Protein AF-A0A3M2SSS4-F1 (afdb_monomer)

Sequence (109 aa):
MQWMLDLRTYGLKVHYNSTTPGHVGWVRRDELLYQQMHFTMGDFRGFMHGLIGSAQRLLHEELLFGTQPHSPAIPTIPWASIYDDPTQGKNGWSFLQDSRTRWPVNGEQ

Secondary structure (DSSP, 8-state):
-HHHHHHHHHHHHHHHHS--TTSEEEETTTEEEETTEEEEHHHHHHHHHHHHHHHHHHIIIIIS-TTSTTPPPPPPP-GGG----TT---TT--GGG-TT---SS----

pLDDT: mean 72.89, std 9.5, range [41.5, 87.31]

Nearest PDB structures (foldseek):
  8c01-assembly1_r  TM=3.369E-01  e=6.969E+00  Saccharomyces cerevisiae

Mean predicted aligned error: 13.57 Å

Radius of gyration: 19.58 Å; Cα contacts (8 Å, |Δi|>4): 58; chains: 1; bounding box: 47×40×47 Å

Structure (mmCIF, N/CA/C/O backbone):
data_AF-A0A3M2SSS4-F1
#
_entry.id   AF-A0A3M2SSS4-F1
#
loop_
_atom_site.group_PDB
_atom_site.id
_atom_site.type_symbol
_atom_site.label_atom_id
_atom_site.label_alt_id
_atom_site.label_comp_id
_atom_site.label_asym_id
_atom_site.label_entity_id
_atom_site.label_seq_id
_atom_site.pdbx_PDB_ins_code
_atom_site.Cartn_x
_atom_site.Cartn_y
_atom_site.Cartn_z
_atom_site.occupancy
_atom_site.B_iso_or_equiv
_atom_site.auth_seq_id
_atom_site.auth_comp_id
_atom_site.auth_asym_id
_atom_site.auth_atom_id
_atom_site.pdbx_PDB_model_num
ATOM 1 N N . MET A 1 1 ? 27.905 27.569 1.487 1.00 61.25 1 MET A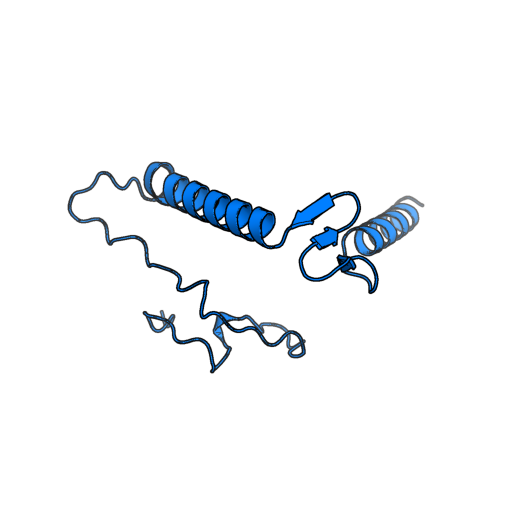 N 1
ATOM 2 C CA . MET A 1 1 ? 28.389 26.432 0.670 1.00 61.25 1 MET A CA 1
ATOM 3 C C . MET A 1 1 ? 27.663 25.126 0.999 1.00 61.25 1 MET A C 1
ATOM 5 O O . MET A 1 1 ? 27.207 24.486 0.065 1.00 61.25 1 MET A O 1
ATOM 9 N N . GLN A 1 2 ? 27.468 24.771 2.278 1.00 74.81 2 GLN A N 1
ATOM 10 C CA . GLN A 1 2 ? 26.773 23.538 2.705 1.00 74.81 2 GLN A CA 1
ATOM 11 C C . GLN A 1 2 ? 25.335 23.393 2.157 1.00 74.81 2 GLN A C 1
ATOM 13 O O . GLN A 1 2 ? 25.008 22.395 1.531 1.00 74.81 2 GLN A O 1
ATOM 18 N N . TRP A 1 3 ? 24.513 24.444 2.269 1.00 77.81 3 TRP A N 1
ATOM 19 C CA . TRP A 1 3 ? 23.093 24.418 1.880 1.00 77.81 3 TRP A CA 1
ATOM 20 C C . TRP A 1 3 ? 22.836 24.092 0.398 1.00 77.81 3 TRP A C 1
ATOM 22 O O . TRP A 1 3 ? 21.891 23.385 0.062 1.00 77.81 3 TRP A O 1
ATOM 32 N N . MET A 1 4 ? 23.707 24.563 -0.502 1.00 73.62 4 MET A N 1
ATOM 33 C CA . MET A 1 4 ? 23.609 24.251 -1.934 1.00 73.62 4 MET A CA 1
ATOM 34 C C . MET A 1 4 ? 23.918 22.776 -2.229 1.00 73.62 4 MET A C 1
ATOM 36 O O . MET A 1 4 ? 23.299 22.184 -3.113 1.00 73.62 4 MET A O 1
ATOM 40 N N . LEU A 1 5 ? 24.857 22.174 -1.492 1.00 79.12 5 LEU A N 1
ATOM 41 C CA . LEU A 1 5 ? 25.174 20.749 -1.613 1.00 79.12 5 LEU A CA 1
ATOM 42 C C . LEU A 1 5 ? 24.054 19.887 -1.019 1.00 79.12 5 LEU A C 1
ATOM 44 O O . LEU A 1 5 ? 23.677 18.883 -1.625 1.00 79.12 5 LEU A O 1
ATOM 48 N N . ASP A 1 6 ? 23.465 20.317 0.097 1.00 76.62 6 ASP A N 1
ATOM 49 C CA . ASP A 1 6 ? 22.330 19.633 0.723 1.00 76.62 6 ASP A CA 1
ATOM 50 C C . ASP A 1 6 ? 21.095 19.643 -0.191 1.00 76.62 6 ASP A C 1
ATOM 52 O O . ASP A 1 6 ? 20.479 18.599 -0.396 1.00 76.62 6 ASP A O 1
ATOM 56 N N . LEU A 1 7 ? 20.786 20.774 -0.838 1.00 76.19 7 LEU A N 1
ATOM 57 C CA . LEU A 1 7 ? 19.705 20.878 -1.829 1.00 76.19 7 LEU A CA 1
ATOM 58 C C . LEU A 1 7 ? 19.921 19.964 -3.042 1.00 76.19 7 LEU A C 1
ATOM 60 O O . LEU A 1 7 ? 18.986 19.302 -3.494 1.00 76.19 7 LEU A O 1
ATOM 64 N N . ARG A 1 8 ? 21.154 19.883 -3.559 1.00 76.19 8 ARG A N 1
ATOM 65 C CA . ARG A 1 8 ? 21.492 18.980 -4.671 1.00 76.19 8 ARG A CA 1
ATOM 66 C C . ARG A 1 8 ? 21.336 17.513 -4.272 1.00 76.19 8 ARG A C 1
ATOM 68 O O . ARG A 1 8 ? 20.798 16.718 -5.040 1.00 76.19 8 ARG A O 1
ATOM 75 N N . THR A 1 9 ? 21.789 17.162 -3.072 1.00 77.25 9 THR A N 1
ATOM 76 C CA . THR A 1 9 ? 21.698 15.796 -2.537 1.00 77.25 9 THR A CA 1
ATOM 77 C C . THR A 1 9 ? 20.246 15.418 -2.253 1.00 77.25 9 THR A C 1
ATOM 79 O O . THR A 1 9 ? 19.825 14.300 -2.548 1.00 77.25 9 THR A O 1
ATOM 82 N N . TYR A 1 10 ? 19.451 16.371 -1.765 1.00 76.88 10 TYR A N 1
ATOM 83 C CA . TYR A 1 10 ? 18.013 16.221 -1.583 1.00 76.88 10 TYR A CA 1
ATOM 84 C C . TYR A 1 10 ? 17.293 15.997 -2.918 1.00 76.88 10 TYR A C 1
ATOM 86 O O . TYR A 1 10 ? 16.526 15.046 -3.035 1.00 76.88 10 TYR A O 1
ATOM 94 N N . GLY A 1 11 ? 17.605 1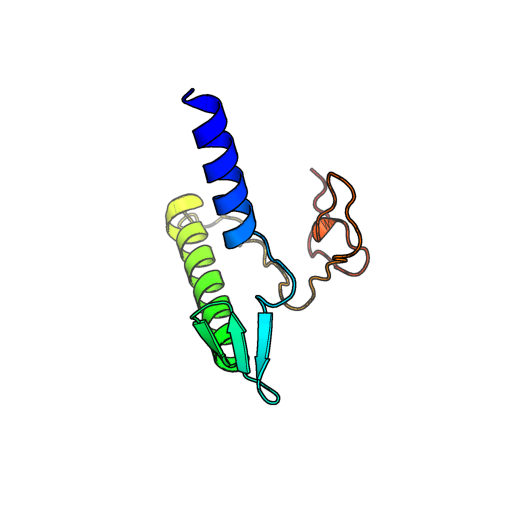6.786 -3.952 1.00 74.25 11 GLY A N 1
ATOM 95 C CA . GLY A 1 11 ? 17.065 16.589 -5.302 1.00 74.25 11 GLY A CA 1
ATOM 96 C C . GLY A 1 11 ? 17.403 15.213 -5.885 1.00 74.25 11 GLY A C 1
ATOM 97 O O . GLY A 1 11 ? 16.530 14.553 -6.444 1.00 74.25 11 GLY A O 1
ATOM 98 N N . LEU A 1 12 ? 18.633 14.728 -5.673 1.00 75.06 12 LEU A N 1
ATOM 99 C CA . LEU A 1 12 ? 19.025 13.360 -6.032 1.00 75.06 12 LEU A CA 1
ATOM 100 C C . LEU A 1 12 ? 18.190 12.319 -5.276 1.00 75.06 12 LEU A C 1
ATOM 102 O O . LEU A 1 12 ? 17.664 11.387 -5.877 1.00 75.06 12 LEU A O 1
ATOM 106 N N . LYS A 1 13 ? 18.044 12.483 -3.958 1.00 73.06 13 LYS A N 1
ATOM 107 C CA . LYS A 1 13 ? 17.272 11.564 -3.115 1.00 73.06 13 LYS A CA 1
ATOM 108 C C . LYS A 1 13 ? 15.807 11.510 -3.543 1.00 73.06 13 LYS A C 1
ATOM 110 O O . LYS A 1 13 ? 15.239 10.423 -3.573 1.00 73.06 13 LYS A O 1
ATOM 115 N N . VAL A 1 14 ? 15.214 12.650 -3.892 1.00 64.69 14 VAL A N 1
ATOM 116 C CA . VAL A 1 14 ? 13.848 12.725 -4.424 1.00 64.69 14 VAL A CA 1
ATOM 117 C C . VAL A 1 14 ? 13.771 12.051 -5.790 1.00 64.69 14 VAL A C 1
ATOM 119 O O . VAL A 1 14 ? 12.861 11.268 -6.020 1.00 64.69 14 VAL A O 1
ATOM 122 N N . HIS A 1 15 ? 14.738 12.267 -6.678 1.00 64.94 15 HIS A N 1
ATOM 123 C CA . HIS A 1 15 ? 14.744 11.618 -7.988 1.00 64.94 15 HIS A CA 1
ATOM 124 C C . HIS A 1 15 ? 14.838 10.084 -7.901 1.00 64.94 15 HIS A C 1
ATOM 126 O O . HIS A 1 15 ? 14.115 9.393 -8.609 1.00 64.94 15 HIS A O 1
ATOM 132 N N . TYR A 1 16 ? 15.665 9.550 -6.995 1.00 63.16 16 TYR A N 1
ATOM 133 C CA . TYR A 1 16 ? 15.834 8.100 -6.823 1.00 63.16 16 TYR A CA 1
ATOM 134 C C . TYR A 1 16 ? 14.739 7.418 -5.986 1.00 63.16 16 TYR A C 1
ATOM 136 O O . TYR A 1 16 ? 14.601 6.200 -6.068 1.00 63.16 16 TYR A O 1
ATOM 144 N N . ASN A 1 17 ? 13.987 8.164 -5.167 1.00 60.66 17 ASN A N 1
ATOM 145 C CA . ASN A 1 17 ? 12.912 7.606 -4.331 1.00 60.66 17 ASN A CA 1
ATOM 146 C C . ASN A 1 17 ? 11.500 7.977 -4.797 1.00 60.66 17 ASN A C 1
ATOM 148 O O . ASN A 1 17 ? 10.541 7.353 -4.351 1.00 60.66 17 ASN A O 1
ATOM 152 N N . SER A 1 18 ? 11.339 8.990 -5.650 1.00 55.03 18 SER A N 1
ATOM 153 C CA . SER A 1 18 ? 10.040 9.304 -6.244 1.00 55.03 18 SER A CA 1
ATOM 154 C C . SER A 1 18 ? 9.811 8.435 -7.474 1.00 55.03 18 SER A C 1
ATOM 156 O O . SER A 1 18 ? 10.706 8.231 -8.299 1.00 55.03 18 SER A O 1
ATOM 158 N N . THR A 1 19 ? 8.595 7.911 -7.588 1.00 56.81 19 THR A N 1
ATOM 159 C CA . THR A 1 19 ? 8.128 7.077 -8.696 1.00 56.81 19 THR A CA 1
ATOM 160 C C . THR A 1 19 ? 8.154 7.863 -10.006 1.00 56.81 19 THR A C 1
ATOM 162 O O . THR A 1 19 ? 7.167 8.470 -10.413 1.00 56.81 19 THR A O 1
ATOM 165 N N . THR A 1 20 ? 9.310 7.866 -10.666 1.00 58.06 20 THR A N 1
ATOM 166 C CA . THR A 1 20 ? 9.503 8.435 -12.004 1.00 58.06 20 THR A CA 1
ATOM 167 C C . THR A 1 20 ? 9.066 7.390 -13.044 1.00 58.06 20 THR A C 1
ATOM 169 O O . THR A 1 20 ? 9.336 6.198 -12.833 1.00 58.06 20 THR A O 1
ATOM 172 N N . PRO A 1 21 ? 8.414 7.776 -14.160 1.00 51.34 21 PRO A N 1
ATOM 173 C CA . PRO A 1 21 ? 8.041 6.846 -15.228 1.00 51.34 21 PRO A CA 1
ATOM 174 C C . PRO A 1 21 ? 9.229 5.959 -15.635 1.00 51.34 21 PRO A C 1
ATOM 176 O O . PRO A 1 21 ? 10.302 6.472 -15.939 1.00 51.34 21 PRO A O 1
ATOM 179 N N . GLY A 1 22 ? 9.051 4.634 -15.588 1.00 60.59 22 GLY A N 1
ATOM 180 C CA . GLY A 1 22 ? 10.109 3.643 -15.848 1.00 60.59 22 GLY A CA 1
ATOM 181 C C . GLY A 1 22 ? 10.587 2.840 -14.629 1.00 60.59 22 GLY A C 1
ATOM 182 O O . GLY A 1 22 ? 11.314 1.871 -14.809 1.00 60.59 22 GLY A O 1
ATOM 183 N N . HIS A 1 23 ? 10.163 3.185 -13.405 1.00 63.31 23 HIS A N 1
ATOM 184 C CA . HIS A 1 23 ? 10.495 2.402 -12.201 1.00 63.31 23 HIS A CA 1
ATOM 185 C C . HIS A 1 23 ? 9.659 1.133 -12.033 1.00 63.31 23 HIS A C 1
ATOM 187 O O . HIS A 1 23 ? 10.149 0.173 -11.454 1.00 63.31 23 HIS A O 1
ATOM 193 N N . VAL A 1 24 ? 8.413 1.144 -12.513 1.00 64.31 24 VAL A N 1
ATOM 194 C CA . VAL A 1 24 ? 7.509 -0.009 -12.499 1.00 64.31 24 VAL A CA 1
ATOM 195 C C . VAL A 1 24 ? 7.428 -0.543 -13.922 1.00 64.31 24 VAL A C 1
ATOM 197 O O . VAL A 1 24 ? 6.812 0.077 -14.791 1.00 64.31 24 VAL A O 1
ATOM 200 N N . GLY A 1 25 ? 8.100 -1.661 -14.168 1.00 69.94 25 GLY A N 1
ATOM 201 C CA . GLY A 1 25 ? 8.042 -2.391 -15.429 1.00 69.94 25 GLY A CA 1
ATOM 202 C C . GLY A 1 25 ? 7.156 -3.622 -15.293 1.00 69.94 25 GLY A C 1
ATOM 203 O O . GLY A 1 25 ? 7.146 -4.267 -14.251 1.00 69.94 25 GLY A O 1
ATOM 204 N N . TRP A 1 26 ? 6.441 -3.971 -16.356 1.00 72.50 26 TRP A N 1
ATOM 205 C CA . TRP A 1 26 ? 5.743 -5.250 -16.454 1.00 72.50 26 TRP A CA 1
ATOM 206 C C . TRP A 1 26 ? 6.471 -6.097 -17.487 1.00 72.50 26 TRP A C 1
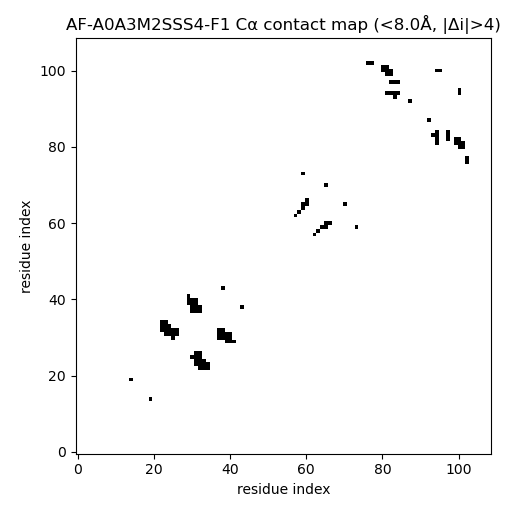ATOM 208 O O . TRP A 1 26 ? 6.578 -5.702 -18.651 1.00 72.50 26 TRP A O 1
ATOM 218 N N . VAL A 1 27 ? 7.005 -7.238 -17.065 1.00 68.19 27 VAL A N 1
ATOM 219 C CA . VAL A 1 27 ? 7.605 -8.222 -17.966 1.00 68.19 27 VAL A CA 1
ATOM 220 C C . VAL A 1 27 ? 6.677 -9.425 -18.032 1.00 68.19 27 VAL A C 1
ATOM 222 O O . VAL A 1 27 ? 6.213 -9.947 -17.024 1.00 68.19 27 VAL A O 1
ATOM 225 N N . ARG A 1 28 ? 6.356 -9.858 -19.258 1.00 66.94 28 ARG A N 1
ATOM 226 C CA . ARG A 1 28 ? 5.338 -10.897 -19.509 1.00 66.94 28 ARG A CA 1
ATOM 227 C C . ARG A 1 28 ? 3.986 -10.513 -18.869 1.00 66.94 28 ARG A C 1
ATOM 229 O O . ARG A 1 28 ? 3.689 -9.336 -18.709 1.00 66.94 28 ARG A O 1
ATOM 236 N N . ARG A 1 29 ? 3.109 -11.491 -18.605 1.00 68.75 29 ARG A N 1
ATOM 237 C CA . ARG A 1 29 ? 1.758 -11.244 -18.065 1.00 68.75 29 ARG A CA 1
ATOM 238 C C . ARG A 1 29 ? 1.722 -11.020 -16.549 1.00 68.75 29 ARG A C 1
ATOM 240 O O . ARG A 1 29 ? 0.718 -10.496 -16.089 1.00 68.75 29 ARG A O 1
ATOM 247 N N . ASP A 1 30 ? 2.751 -11.431 -15.804 1.00 76.06 30 ASP A N 1
ATOM 248 C CA . ASP A 1 30 ? 2.635 -11.575 -14.343 1.00 76.06 30 ASP A CA 1
ATOM 249 C C . ASP A 1 30 ? 3.886 -11.190 -13.532 1.00 76.06 30 ASP A C 1
ATOM 251 O O . ASP A 1 30 ? 3.866 -11.319 -12.312 1.00 76.06 30 ASP A O 1
ATOM 255 N N . GLU A 1 31 ? 4.970 -10.713 -14.158 1.00 78.75 31 GLU A N 1
ATOM 256 C CA . GLU A 1 31 ? 6.172 -10.268 -13.436 1.00 78.75 31 GLU A CA 1
ATOM 257 C C . GLU A 1 31 ? 6.217 -8.739 -13.367 1.00 78.75 31 GLU A C 1
ATOM 259 O O . GLU A 1 31 ? 6.203 -8.050 -14.394 1.00 78.75 31 GLU A O 1
ATOM 264 N N . LEU A 1 32 ? 6.291 -8.210 -12.145 1.00 77.31 32 LEU A N 1
ATOM 265 C CA . LEU A 1 32 ? 6.498 -6.796 -11.874 1.00 77.31 32 LEU A CA 1
ATOM 266 C C . LEU A 1 32 ? 7.973 -6.558 -11.540 1.00 77.31 32 LEU A C 1
ATOM 268 O O . LEU A 1 32 ? 8.577 -7.231 -10.701 1.00 77.31 32 LEU A O 1
ATOM 272 N N . LEU A 1 33 ? 8.544 -5.576 -12.222 1.00 76.38 33 LEU A N 1
ATOM 273 C CA . LEU A 1 33 ? 9.891 -5.079 -12.010 1.00 76.38 33 LEU A CA 1
ATOM 274 C C . LEU A 1 33 ? 9.810 -3.763 -11.258 1.00 76.38 33 LEU A C 1
ATOM 276 O O . LEU A 1 33 ? 9.215 -2.807 -11.760 1.00 76.38 33 LEU A O 1
ATOM 280 N N . TYR A 1 34 ? 10.445 -3.703 -10.094 1.00 73.00 34 TYR A N 1
ATOM 281 C CA . TYR A 1 34 ? 10.660 -2.452 -9.386 1.00 73.00 34 TYR A CA 1
ATOM 282 C C . TYR A 1 34 ? 12.123 -2.319 -8.972 1.00 73.00 34 TYR A C 1
ATOM 284 O O . TYR A 1 34 ? 12.598 -3.033 -8.093 1.00 73.00 34 TYR A O 1
ATOM 292 N N . GLN A 1 35 ? 12.851 -1.391 -9.597 1.00 72.50 35 GLN A N 1
ATOM 293 C CA . GLN A 1 35 ? 14.294 -1.204 -9.385 1.00 72.50 35 GLN A CA 1
ATOM 294 C C . GLN A 1 35 ? 15.097 -2.512 -9.571 1.00 72.50 35 GLN A C 1
ATOM 296 O O . GLN A 1 35 ? 15.221 -2.988 -10.693 1.00 72.50 35 GLN A O 1
ATOM 301 N N . GLN A 1 36 ? 15.659 -3.073 -8.492 1.00 69.38 36 GLN A N 1
ATOM 302 C CA . GLN A 1 36 ? 16.412 -4.342 -8.481 1.00 69.38 36 GLN A CA 1
ATOM 303 C C . GLN A 1 36 ? 15.564 -5.523 -7.977 1.00 69.38 36 GLN A C 1
ATOM 305 O O . GLN A 1 36 ? 16.075 -6.622 -7.767 1.00 69.38 36 GLN A O 1
ATOM 310 N N . MET A 1 37 ? 14.279 -5.290 -7.712 1.00 71.25 37 MET A N 1
ATOM 311 C CA . MET A 1 37 ? 13.354 -6.291 -7.205 1.00 71.25 37 MET A CA 1
ATOM 312 C C . MET A 1 37 ? 12.512 -6.838 -8.354 1.00 71.25 37 MET A C 1
ATOM 314 O O . MET A 1 37 ? 11.884 -6.091 -9.108 1.00 71.25 37 MET A O 1
ATOM 318 N N . HIS A 1 38 ? 12.507 -8.162 -8.455 1.00 76.56 38 HIS A N 1
ATOM 319 C CA . HIS A 1 38 ? 11.727 -8.927 -9.413 1.00 76.56 38 HIS A CA 1
ATOM 320 C C . HIS A 1 38 ? 10.734 -9.760 -8.614 1.00 76.56 38 HIS A C 1
ATOM 322 O O . HIS A 1 38 ? 11.151 -10.581 -7.796 1.00 76.56 38 HIS A O 1
ATOM 328 N N . PHE A 1 39 ? 9.441 -9.540 -8.815 1.00 79.44 39 PHE A N 1
ATOM 329 C CA . PHE A 1 39 ? 8.412 -10.312 -8.128 1.00 79.44 39 PHE A CA 1
ATOM 330 C C . PHE A 1 39 ? 7.281 -10.654 -9.084 1.00 79.44 39 PHE A C 1
ATOM 332 O O . PHE A 1 39 ? 6.858 -9.827 -9.894 1.00 79.44 39 PHE A O 1
ATOM 339 N N . THR A 1 40 ? 6.773 -11.881 -8.987 1.00 84.81 40 THR A N 1
ATOM 340 C CA . THR A 1 40 ? 5.505 -12.209 -9.638 1.00 84.81 40 THR A CA 1
ATOM 341 C C . THR A 1 40 ? 4.360 -11.517 -8.897 1.00 84.81 40 THR A C 1
ATOM 343 O O . THR A 1 40 ? 4.477 -11.179 -7.714 1.00 84.81 40 THR A O 1
ATOM 346 N N . MET A 1 41 ? 3.220 -11.311 -9.557 1.00 81.38 41 MET A N 1
ATOM 347 C CA . MET A 1 41 ? 2.020 -10.796 -8.891 1.00 81.38 41 MET A CA 1
ATOM 348 C C . MET A 1 41 ? 1.572 -11.723 -7.749 1.00 81.38 41 MET A C 1
ATOM 350 O O . MET A 1 41 ? 1.060 -11.250 -6.733 1.00 81.38 41 MET A O 1
ATOM 354 N N . GLY A 1 42 ? 1.791 -13.036 -7.889 1.00 81.81 42 GLY A N 1
ATOM 355 C CA . GLY A 1 42 ? 1.572 -14.018 -6.827 1.00 81.81 42 GLY A CA 1
ATOM 356 C C . GLY A 1 42 ? 2.455 -13.767 -5.602 1.00 81.81 42 GLY A C 1
ATOM 357 O O . GLY A 1 42 ? 1.934 -13.648 -4.490 1.00 81.81 42 GLY A O 1
ATOM 358 N N . ASP A 1 43 ? 3.764 -13.608 -5.811 1.00 83.19 43 ASP A N 1
ATOM 359 C CA . ASP A 1 43 ? 4.730 -13.342 -4.735 1.00 83.19 43 ASP A CA 1
ATOM 360 C C . ASP A 1 43 ? 4.441 -12.011 -4.041 1.00 83.19 43 ASP A C 1
ATOM 362 O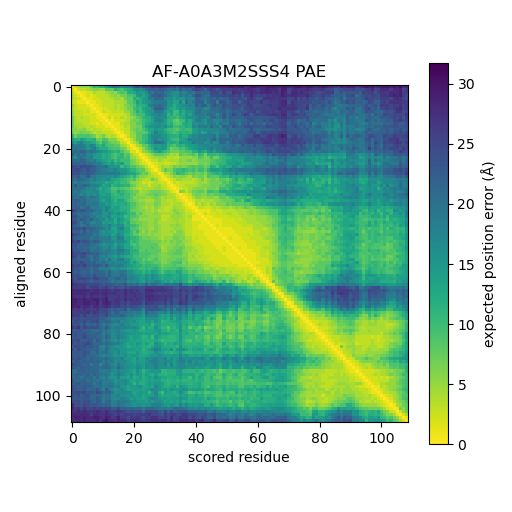 O . ASP A 1 43 ? 4.444 -11.925 -2.812 1.00 83.19 43 ASP A O 1
ATOM 366 N N . PHE A 1 44 ? 4.121 -10.976 -4.822 1.00 82.38 44 PHE A N 1
ATOM 367 C CA . PHE A 1 44 ? 3.779 -9.661 -4.294 1.00 82.38 44 PHE A CA 1
ATOM 368 C C . PHE A 1 44 ? 2.522 -9.704 -3.416 1.00 82.38 44 PHE A C 1
ATOM 370 O O . PHE A 1 44 ? 2.514 -9.156 -2.311 1.00 82.38 44 PHE A O 1
ATOM 377 N N . ARG A 1 45 ? 1.467 -10.399 -3.865 1.00 81.50 45 ARG A N 1
ATOM 378 C CA . ARG A 1 45 ? 0.250 -10.599 -3.062 1.00 81.50 45 ARG A CA 1
ATOM 379 C C . ARG A 1 45 ? 0.553 -11.361 -1.778 1.00 81.50 45 ARG A C 1
ATOM 381 O O . ARG A 1 45 ? 0.101 -10.943 -0.714 1.00 81.50 45 ARG A O 1
ATOM 388 N N . GLY A 1 46 ? 1.336 -12.438 -1.858 1.00 84.31 46 GLY A N 1
ATOM 389 C CA . GLY A 1 46 ? 1.761 -13.209 -0.687 1.00 84.31 46 GLY A CA 1
ATOM 390 C C . GLY A 1 46 ? 2.531 -12.356 0.323 1.00 84.31 46 GLY A C 1
ATOM 391 O O . GLY A 1 46 ? 2.219 -12.376 1.515 1.00 84.31 46 GLY A O 1
ATOM 392 N N . PHE A 1 47 ? 3.471 -11.541 -0.159 1.00 84.44 47 PHE A N 1
ATOM 393 C CA . PHE A 1 47 ? 4.227 -10.598 0.662 1.00 84.44 47 PHE A CA 1
ATOM 394 C C . PHE A 1 47 ? 3.315 -9.576 1.355 1.00 84.44 47 PHE A C 1
ATOM 396 O O . PHE A 1 47 ? 3.396 -9.417 2.573 1.00 84.44 47 PHE A O 1
ATOM 403 N N . MET A 1 48 ? 2.405 -8.933 0.615 1.00 83.62 48 MET A N 1
ATOM 404 C CA . MET A 1 48 ? 1.450 -7.970 1.179 1.00 83.62 48 MET A CA 1
ATOM 405 C C . MET A 1 48 ? 0.540 -8.612 2.233 1.00 83.62 48 MET A C 1
ATOM 407 O O . MET A 1 48 ? 0.331 -8.029 3.296 1.00 83.62 48 MET A O 1
ATOM 411 N N . HIS A 1 49 ? 0.043 -9.828 1.986 1.00 83.81 49 HIS A N 1
ATOM 412 C CA . HIS A 1 49 ? -0.735 -10.574 2.976 1.00 83.81 49 HIS A CA 1
ATOM 413 C C . HIS A 1 49 ? 0.075 -10.865 4.247 1.00 83.81 49 HIS A C 1
ATOM 415 O O . HIS A 1 49 ? -0.432 -10.660 5.351 1.00 83.81 49 HIS A O 1
ATOM 421 N N . GLY A 1 50 ? 1.338 -11.281 4.109 1.00 84.94 50 GLY A N 1
ATOM 422 C CA . GLY A 1 50 ? 2.234 -11.519 5.244 1.00 84.94 50 GLY A CA 1
ATOM 423 C C . GLY A 1 50 ? 2.552 -10.248 6.036 1.00 84.94 50 GLY A C 1
ATOM 424 O O . GLY A 1 50 ? 2.556 -10.273 7.270 1.00 84.94 50 GLY A O 1
ATOM 425 N N . LEU A 1 51 ? 2.760 -9.124 5.344 1.00 87.31 51 LEU A N 1
ATOM 426 C CA . LEU A 1 51 ? 2.998 -7.820 5.961 1.00 87.31 51 LEU A CA 1
ATOM 427 C C . LEU A 1 51 ? 1.775 -7.350 6.756 1.00 87.31 51 LEU A C 1
ATOM 429 O O . LEU A 1 51 ? 1.915 -6.972 7.918 1.00 87.31 51 LEU A O 1
ATOM 433 N N . ILE A 1 52 ? 0.579 -7.426 6.160 1.00 84.31 52 ILE A N 1
ATOM 434 C CA . ILE A 1 52 ? -0.680 -7.060 6.825 1.00 84.31 52 ILE A CA 1
ATOM 435 C C . ILE A 1 52 ? -0.907 -7.944 8.054 1.00 84.31 52 ILE A C 1
ATOM 437 O O . ILE A 1 52 ? -1.191 -7.418 9.128 1.00 84.31 52 ILE A O 1
ATOM 441 N N . GLY A 1 53 ? -0.730 -9.264 7.932 1.00 82.88 53 GLY A N 1
ATOM 442 C CA . GLY A 1 53 ? -0.886 -10.185 9.060 1.00 82.88 53 GLY A CA 1
ATOM 443 C C . GLY A 1 53 ? 0.108 -9.906 10.192 1.00 82.88 53 GLY A C 1
ATOM 444 O O . GLY A 1 53 ? -0.267 -9.884 11.364 1.00 82.88 53 GLY A O 1
ATOM 445 N N . SER A 1 54 ? 1.365 -9.610 9.852 1.00 85.12 54 SER A N 1
ATOM 446 C CA . SER A 1 54 ? 2.396 -9.255 10.836 1.00 85.12 54 SER A CA 1
ATOM 447 C C . SER A 1 54 ? 2.089 -7.932 11.538 1.00 85.12 54 SER A C 1
ATOM 449 O O . SER A 1 54 ? 2.220 -7.839 12.757 1.00 85.12 54 SER A O 1
ATOM 451 N N . ALA A 1 55 ? 1.642 -6.922 10.787 1.00 84.75 55 ALA A N 1
ATOM 452 C CA . ALA A 1 55 ? 1.255 -5.626 11.333 1.00 84.75 55 ALA A CA 1
ATOM 453 C C . ALA A 1 55 ? 0.024 -5.738 12.244 1.00 84.75 55 ALA A C 1
ATOM 455 O O . ALA A 1 55 ? 0.020 -5.165 13.330 1.00 84.75 55 ALA A O 1
ATOM 456 N N . GLN A 1 56 ? -0.990 -6.514 11.846 1.00 80.44 56 GLN A N 1
ATOM 457 C CA . GLN A 1 56 ? -2.163 -6.794 12.679 1.00 80.44 56 GLN A CA 1
ATOM 458 C C . GLN A 1 56 ? -1.777 -7.498 13.979 1.00 80.44 56 GLN A C 1
ATOM 460 O O . GLN A 1 56 ? -2.269 -7.119 15.041 1.00 80.44 56 GLN A O 1
ATOM 465 N N . ARG A 1 57 ? -0.870 -8.478 13.908 1.00 81.31 57 ARG A N 1
ATOM 466 C CA . ARG A 1 57 ? -0.358 -9.177 15.089 1.00 81.31 57 ARG A CA 1
ATOM 467 C C . ARG A 1 57 ? 0.347 -8.222 16.050 1.00 81.31 57 ARG A C 1
ATOM 469 O O . ARG A 1 57 ? -0.013 -8.190 17.218 1.00 81.31 57 ARG A O 1
ATOM 476 N N . LEU A 1 58 ? 1.275 -7.400 15.555 1.00 84.19 58 LEU A N 1
ATOM 477 C CA . LEU A 1 58 ? 1.9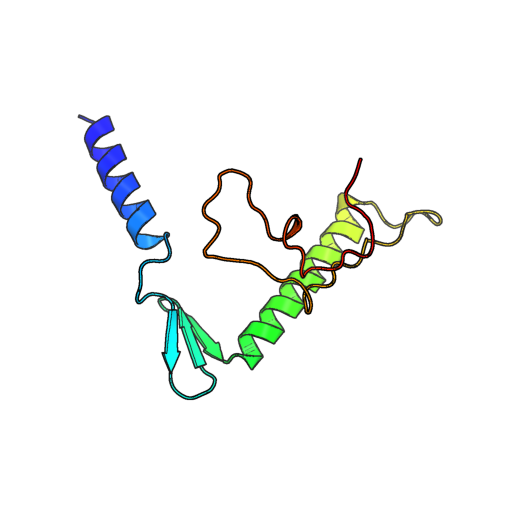63 -6.390 16.372 1.00 84.19 58 LEU A CA 1
ATOM 478 C C . LEU A 1 58 ? 0.981 -5.389 16.989 1.00 84.19 58 LEU A C 1
ATOM 480 O O . LEU A 1 58 ? 1.083 -5.061 18.166 1.00 84.19 58 LEU A O 1
ATOM 484 N N . LEU A 1 59 ? 0.002 -4.925 16.213 1.00 80.75 59 LEU A N 1
ATOM 485 C CA . LEU A 1 59 ? -1.013 -3.996 16.697 1.00 80.75 59 LEU A CA 1
ATOM 486 C C . LEU A 1 59 ? -1.858 -4.624 17.817 1.00 80.75 59 LEU A C 1
ATOM 488 O O . LEU A 1 59 ? -2.155 -3.955 18.804 1.00 80.75 59 LEU A O 1
ATOM 492 N N . HIS A 1 60 ? -2.205 -5.906 17.693 1.00 74.38 60 HIS A N 1
ATOM 493 C CA . HIS A 1 60 ? -2.974 -6.637 18.697 1.00 74.38 60 HIS A CA 1
ATOM 494 C C . HIS A 1 60 ? -2.169 -6.947 19.969 1.00 74.38 60 HIS A C 1
ATOM 496 O O . HIS A 1 60 ? -2.645 -6.705 21.080 1.00 74.38 60 HIS A O 1
ATOM 502 N N . GLU A 1 61 ? -0.974 -7.515 19.802 1.00 75.31 61 GLU A N 1
ATOM 503 C CA . GLU A 1 61 ? -0.140 -8.039 20.889 1.00 75.31 61 GLU A CA 1
ATOM 504 C C . GLU A 1 61 ? 0.559 -6.912 21.660 1.00 75.31 61 GLU A C 1
ATOM 506 O O . GLU A 1 61 ? 0.516 -6.901 22.887 1.00 75.31 61 GLU A O 1
ATOM 511 N N . GLU A 1 62 ? 1.145 -5.941 20.954 1.00 75.25 62 GLU A N 1
ATOM 512 C CA . GLU A 1 62 ? 2.061 -4.956 21.548 1.00 75.25 62 GLU A CA 1
ATOM 513 C C . GLU A 1 62 ? 1.404 -3.594 21.813 1.00 75.25 62 GLU A C 1
ATOM 515 O O . GLU A 1 62 ? 1.760 -2.916 22.773 1.00 75.25 62 GLU A O 1
ATOM 520 N N . LEU A 1 63 ? 0.461 -3.160 20.965 1.00 75.06 63 LEU A N 1
ATOM 521 C CA . LEU A 1 63 ? -0.092 -1.797 21.040 1.00 75.06 63 LEU A CA 1
ATOM 522 C C . LEU A 1 63 ? -1.451 -1.726 21.736 1.00 75.06 63 LEU A C 1
ATOM 524 O O . LEU A 1 63 ? -1.663 -0.861 22.583 1.00 75.06 63 LEU A O 1
ATOM 528 N N . LEU A 1 64 ? -2.384 -2.610 21.375 1.00 71.94 64 LEU A N 1
ATOM 529 C CA . LEU A 1 64 ? -3.730 -2.623 21.957 1.00 71.94 64 LEU A CA 1
ATOM 530 C C . LEU A 1 64 ? -3.826 -3.429 23.257 1.00 71.94 64 LEU A C 1
ATOM 532 O O . LEU A 1 64 ? -4.896 -3.437 23.865 1.00 71.94 64 LEU A O 1
ATOM 536 N N . PHE A 1 65 ? -2.745 -4.106 23.673 1.00 67.62 65 PHE A N 1
ATOM 537 C CA . PHE A 1 65 ? -2.730 -5.023 24.818 1.00 67.62 65 PHE A CA 1
ATOM 538 C C . PHE A 1 65 ? -3.973 -5.932 24.807 1.00 67.62 65 PHE A C 1
ATOM 540 O O . PHE A 1 65 ? -4.734 -5.984 25.777 1.00 67.62 65 PHE A O 1
ATOM 547 N N . GLY A 1 66 ? -4.224 -6.590 23.666 1.00 58.06 66 GLY A N 1
ATOM 548 C CA . GLY A 1 66 ? -5.461 -7.309 23.321 1.00 58.06 66 GLY A CA 1
ATOM 549 C C . GLY A 1 66 ? -5.778 -8.559 24.155 1.00 58.06 66 GLY A C 1
ATOM 550 O O . GLY A 1 66 ? -6.430 -9.479 23.673 1.00 58.06 66 GLY A O 1
ATOM 551 N N . THR A 1 67 ? -5.320 -8.622 25.401 1.00 55.84 67 THR A N 1
ATOM 552 C CA . THR A 1 67 ? -5.614 -9.669 26.386 1.00 55.84 67 THR A CA 1
ATOM 553 C C . THR A 1 67 ? -6.834 -9.358 27.258 1.00 55.84 67 THR A C 1
ATOM 555 O O . THR A 1 67 ? -7.193 -10.178 28.103 1.00 55.84 67 THR A O 1
ATOM 558 N N . GLN A 1 68 ? -7.503 -8.212 27.076 1.00 55.22 68 GLN A N 1
ATOM 559 C CA . GLN A 1 68 ? -8.716 -7.901 27.835 1.00 55.22 68 GLN A CA 1
ATOM 560 C C . GLN A 1 68 ? -9.981 -8.501 27.190 1.00 55.22 68 GLN A C 1
ATOM 562 O O . GLN A 1 68 ? -10.208 -8.312 25.994 1.00 55.22 68 GLN A O 1
ATOM 567 N N . PRO A 1 69 ? -10.864 -9.150 27.975 1.00 55.94 69 PRO A N 1
ATOM 568 C CA . PRO A 1 69 ? -12.052 -9.867 27.485 1.00 55.94 69 PRO A CA 1
ATOM 569 C C . PRO A 1 69 ? -13.128 -8.977 26.830 1.00 55.94 69 PRO A C 1
ATOM 571 O O . PRO A 1 69 ? -14.145 -9.487 26.363 1.00 55.94 69 PRO A O 1
ATOM 574 N N . HIS A 1 70 ? -12.923 -7.657 26.792 1.00 55.25 70 HIS A N 1
ATOM 575 C CA . HIS A 1 70 ? -13.852 -6.667 26.237 1.00 55.25 70 HIS A CA 1
ATOM 576 C C . HIS A 1 70 ? -13.199 -5.724 25.214 1.00 55.25 70 HIS A C 1
ATOM 578 O O . HIS A 1 70 ? -13.801 -4.709 24.864 1.00 55.25 70 HIS A O 1
ATOM 584 N N . SER A 1 71 ? -11.980 -6.017 24.741 1.00 54.41 71 SER A N 1
ATOM 585 C CA . SER A 1 71 ? -11.359 -5.180 23.710 1.00 54.41 71 SER A CA 1
ATOM 586 C C . SER A 1 71 ? -12.143 -5.280 22.397 1.00 54.41 71 SER A C 1
ATOM 588 O O . SER A 1 71 ? -12.453 -6.392 21.957 1.00 54.41 71 SER A O 1
ATOM 590 N N . PRO A 1 72 ? -12.474 -4.144 21.754 1.00 57.44 72 PRO A N 1
ATOM 591 C CA . PRO A 1 72 ? -13.132 -4.164 20.458 1.00 57.44 72 PRO A CA 1
ATOM 592 C C . PRO A 1 72 ? -12.237 -4.891 19.452 1.00 57.44 72 PRO A C 1
ATOM 594 O O . PRO A 1 72 ? -11.031 -4.645 19.384 1.00 57.44 72 PRO A O 1
ATOM 597 N N . ALA A 1 73 ? -12.832 -5.806 18.684 1.00 64.38 73 ALA A N 1
ATOM 598 C CA . ALA A 1 73 ? -12.138 -6.497 17.607 1.00 64.38 73 ALA A CA 1
ATOM 599 C C . ALA A 1 73 ? -11.497 -5.467 16.665 1.00 64.38 73 ALA A C 1
ATOM 601 O O . ALA A 1 73 ? -12.124 -4.458 16.330 1.00 64.38 73 ALA A O 1
ATOM 602 N N . ILE A 1 74 ? -10.252 -5.719 16.247 1.00 66.00 74 ILE A N 1
ATOM 603 C CA . ILE A 1 74 ? -9.528 -4.830 15.332 1.00 66.00 74 ILE A CA 1
ATOM 604 C C . ILE A 1 74 ? -10.411 -4.578 14.101 1.00 66.00 74 ILE A C 1
ATOM 606 O O . ILE A 1 74 ? -10.861 -5.546 13.474 1.00 66.00 74 ILE A O 1
ATOM 610 N N . PRO A 1 75 ? -10.672 -3.307 13.739 1.00 68.81 75 PRO A N 1
ATOM 611 C CA . PRO A 1 75 ? -11.492 -3.002 12.582 1.00 68.81 75 PRO A CA 1
ATOM 612 C C . PRO A 1 75 ? -10.841 -3.611 11.342 1.00 68.81 75 PRO A C 1
ATOM 614 O O . PRO A 1 75 ? -9.678 -3.356 11.022 1.00 68.81 75 PRO A O 1
ATOM 617 N N . THR A 1 76 ? -11.592 -4.465 10.653 1.00 71.06 76 THR A N 1
ATOM 618 C CA . THR A 1 76 ? -11.105 -5.108 9.436 1.00 71.06 76 THR A CA 1
ATOM 619 C C . THR A 1 76 ? -11.144 -4.095 8.302 1.00 71.06 76 THR A C 1
ATOM 621 O O . THR A 1 76 ? -12.210 -3.619 7.916 1.00 71.06 76 THR A O 1
ATOM 624 N N . ILE A 1 77 ? -9.972 -3.765 7.765 1.00 75.06 77 ILE A N 1
ATOM 625 C CA . ILE A 1 77 ? -9.838 -2.892 6.600 1.00 75.06 77 ILE A CA 1
ATOM 626 C C . ILE A 1 77 ? -10.079 -3.741 5.342 1.00 75.06 77 ILE A C 1
ATOM 628 O O . ILE A 1 77 ? -9.356 -4.723 5.136 1.00 75.06 77 ILE A O 1
ATOM 632 N N . PRO A 1 78 ? -11.066 -3.406 4.489 1.00 76.75 78 PRO A N 1
ATOM 633 C CA . PRO A 1 78 ? -11.395 -4.199 3.311 1.00 76.75 78 PRO A CA 1
ATOM 634 C C . PRO A 1 78 ? -10.425 -3.902 2.154 1.00 76.75 78 PRO A C 1
ATOM 636 O O . PRO A 1 78 ? -10.819 -3.376 1.118 1.00 76.75 78 PRO A O 1
ATOM 639 N N . TRP A 1 79 ? -9.144 -4.256 2.323 1.00 76.06 79 TRP A N 1
ATOM 640 C CA . TRP A 1 79 ? -8.048 -3.935 1.392 1.00 76.06 79 TRP A CA 1
ATOM 641 C C . TRP A 1 79 ? -8.334 -4.290 -0.073 1.00 76.06 79 TRP A C 1
ATOM 643 O O . TRP A 1 79 ? -7.903 -3.579 -0.972 1.00 76.06 79 TRP A O 1
ATOM 653 N N . ALA A 1 80 ? -9.080 -5.371 -0.318 1.00 74.19 80 ALA A N 1
ATOM 654 C CA . ALA A 1 80 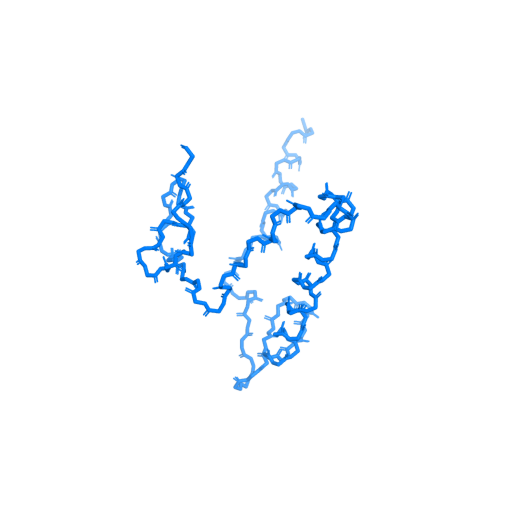? -9.408 -5.842 -1.664 1.00 74.19 80 ALA A CA 1
ATOM 655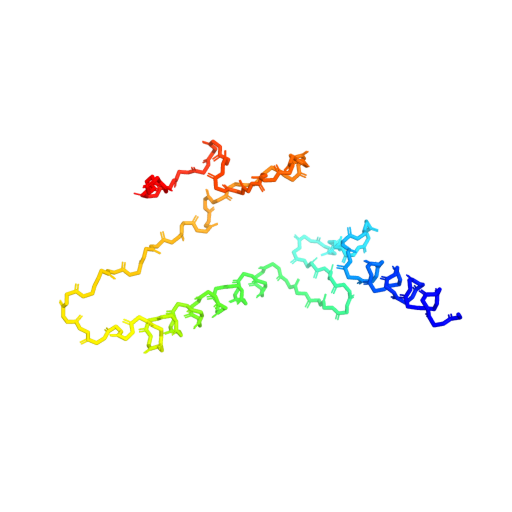 C C . ALA A 1 80 ? -10.424 -4.958 -2.412 1.00 74.19 80 ALA A C 1
ATOM 657 O O . ALA A 1 80 ? -10.527 -5.058 -3.632 1.00 74.19 80 ALA A O 1
ATOM 658 N N . SER A 1 81 ? -11.183 -4.124 -1.701 1.00 77.69 81 SER A N 1
ATOM 659 C CA . SER A 1 81 ? -12.217 -3.253 -2.271 1.00 77.69 81 SER A CA 1
ATOM 660 C C . SER A 1 81 ? -11.931 -1.768 -2.041 1.00 77.69 81 SER A C 1
ATOM 662 O O . SER A 1 81 ? -12.850 -0.954 -2.122 1.00 77.69 81 SER A O 1
ATOM 664 N N . ILE A 1 82 ? -10.682 -1.419 -1.711 1.00 83.44 82 ILE A N 1
ATOM 665 C CA . ILE A 1 82 ? -10.238 -0.027 -1.651 1.00 83.44 82 ILE A CA 1
ATOM 666 C C . ILE A 1 82 ? -9.937 0.437 -3.067 1.00 83.44 82 ILE A C 1
ATOM 668 O O . ILE A 1 82 ? -9.156 -0.181 -3.792 1.00 83.44 82 ILE A O 1
ATOM 672 N N . TYR A 1 83 ? -10.559 1.546 -3.431 1.00 80.00 83 TYR A N 1
ATOM 673 C CA . TYR A 1 83 ? -10.257 2.288 -4.636 1.00 80.00 83 TYR A CA 1
ATOM 674 C C . TYR A 1 83 ? -9.494 3.555 -4.258 1.00 80.00 83 TYR A C 1
ATOM 676 O O . TYR A 1 83 ? -9.718 4.143 -3.198 1.00 80.00 83 TYR A O 1
ATOM 684 N N . ASP A 1 84 ? -8.567 3.930 -5.128 1.00 80.94 84 ASP A N 1
ATOM 685 C CA . ASP A 1 84 ? -7.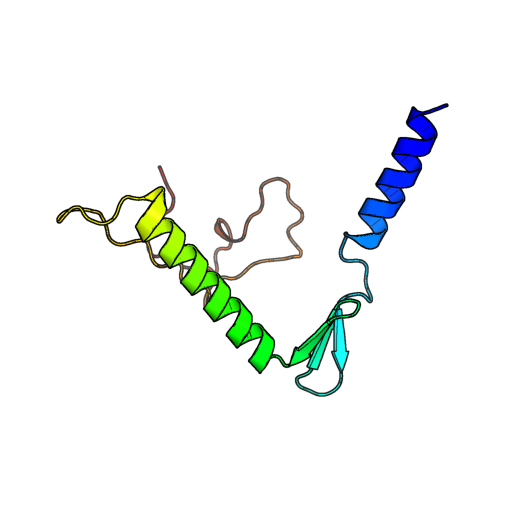904 5.223 -5.094 1.00 80.94 84 ASP A CA 1
ATOM 686 C C . ASP A 1 84 ? -7.927 5.809 -6.506 1.00 80.94 84 ASP A C 1
ATOM 688 O O . ASP A 1 84 ? -7.868 5.077 -7.504 1.00 80.94 84 ASP A O 1
ATOM 692 N N . ASP A 1 85 ? -8.011 7.131 -6.581 1.00 78.81 85 ASP A N 1
ATOM 693 C CA . ASP A 1 85 ? -7.920 7.883 -7.823 1.00 78.81 85 ASP A CA 1
ATOM 694 C C . ASP A 1 85 ? -6.565 8.603 -7.866 1.00 78.81 85 ASP A C 1
ATOM 696 O O . ASP A 1 85 ? -6.424 9.701 -7.320 1.00 78.81 85 ASP A O 1
ATOM 700 N N . PRO A 1 86 ? -5.552 8.027 -8.541 1.00 71.38 86 PRO A N 1
ATOM 701 C CA . PRO A 1 86 ? -4.215 8.610 -8.595 1.00 71.38 86 PRO A CA 1
ATOM 702 C C . PRO A 1 86 ? -4.164 9.917 -9.401 1.00 71.38 86 PRO A C 1
ATOM 704 O O . PRO A 1 86 ? -3.125 10.577 -9.429 1.00 71.38 86 PRO A O 1
ATOM 707 N N . THR A 1 87 ? -5.253 10.305 -10.077 1.00 75.56 87 THR A N 1
ATOM 708 C CA . THR A 1 87 ? -5.339 11.586 -10.795 1.00 75.56 87 THR A CA 1
ATOM 709 C C . THR A 1 87 ? -5.742 12.749 -9.883 1.00 75.56 87 THR A C 1
ATOM 711 O O . THR A 1 87 ? -5.528 13.914 -10.231 1.00 75.56 87 THR A O 1
ATOM 714 N N . GLN A 1 88 ? -6.262 12.456 -8.686 1.00 75.31 88 GLN A N 1
ATOM 715 C CA . GLN A 1 88 ? -6.650 13.447 -7.684 1.00 75.31 88 GLN A CA 1
ATOM 716 C C . GLN A 1 88 ? -5.423 13.946 -6.909 1.00 75.31 88 GLN A C 1
ATOM 718 O O . GLN A 1 88 ? -5.115 13.507 -5.805 1.00 75.31 88 GLN A O 1
ATOM 723 N N . GLY A 1 89 ? -4.728 14.938 -7.467 1.00 73.50 89 GLY A N 1
ATOM 724 C CA . GLY A 1 89 ? -3.590 15.602 -6.815 1.00 73.50 89 GLY A CA 1
ATOM 725 C C . GLY A 1 89 ? -3.968 16.648 -5.756 1.00 73.50 89 GLY A C 1
ATOM 726 O O . GLY A 1 89 ? -3.144 17.499 -5.415 1.00 73.50 89 GLY A O 1
ATOM 727 N N . LYS A 1 90 ? -5.219 16.671 -5.278 1.00 78.62 90 LYS A N 1
ATOM 728 C CA . LYS A 1 90 ? -5.675 17.683 -4.318 1.00 78.62 90 LYS A CA 1
ATOM 729 C C . LYS A 1 90 ? -4.964 17.480 -2.981 1.00 78.62 90 LYS A C 1
ATOM 731 O O . LYS A 1 90 ? -4.932 16.377 -2.446 1.00 78.62 90 LYS A O 1
ATOM 736 N N . ASN A 1 91 ? -4.441 18.562 -2.404 1.00 74.19 91 ASN A N 1
ATOM 737 C CA . ASN A 1 91 ? -3.848 18.498 -1.072 1.00 74.19 91 ASN A CA 1
ATOM 738 C C . ASN A 1 91 ? -4.914 18.053 -0.051 1.00 74.19 91 ASN A C 1
ATOM 740 O O . ASN A 1 91 ? -5.968 18.684 0.052 1.00 74.19 91 ASN A O 1
ATOM 744 N N . GLY A 1 92 ? -4.653 16.955 0.661 1.00 77.38 92 GLY A N 1
ATOM 745 C CA . GLY A 1 92 ? -5.611 16.315 1.568 1.00 77.38 92 GLY A CA 1
ATOM 746 C C . GLY A 1 92 ? -6.495 15.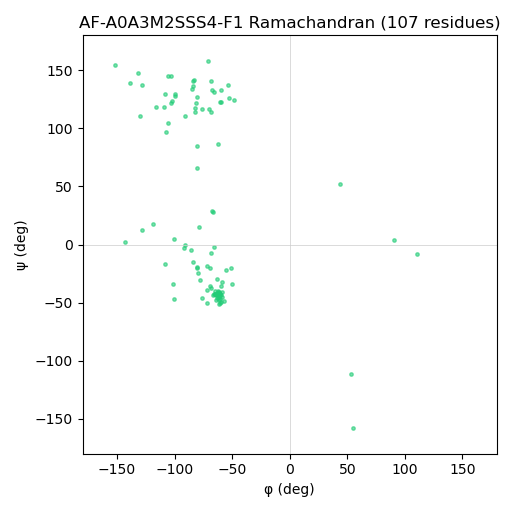231 0.940 1.00 77.38 92 GLY A C 1
ATOM 747 O O . GLY A 1 92 ? -7.357 14.705 1.640 1.00 77.38 92 GLY A O 1
ATOM 748 N N . TRP A 1 93 ? -6.301 14.879 -0.336 1.00 79.88 93 TRP A N 1
ATOM 749 C CA . TRP A 1 93 ? -6.913 13.680 -0.915 1.00 79.88 93 TRP A CA 1
ATOM 750 C C . TRP A 1 93 ? -6.311 12.408 -0.305 1.00 79.88 93 TRP A C 1
ATOM 752 O O . TRP A 1 93 ? -5.109 12.324 -0.047 1.00 79.88 93 TRP A O 1
ATOM 762 N N . SER A 1 94 ? -7.163 11.416 -0.073 1.00 77.94 94 SER A N 1
ATOM 763 C CA . SER A 1 94 ? -6.792 10.077 0.376 1.00 77.94 94 SER A CA 1
ATOM 764 C C . SER A 1 94 ? -7.835 9.086 -0.133 1.00 77.94 94 SER A C 1
ATOM 766 O O . SER A 1 94 ? -8.999 9.453 -0.286 1.00 77.94 94 SER A O 1
ATOM 768 N N . PHE A 1 95 ? -7.448 7.818 -0.289 1.00 78.88 95 PHE A N 1
ATOM 769 C CA . PHE A 1 95 ? -8.334 6.691 -0.613 1.00 78.88 95 PHE A CA 1
ATOM 770 C C . PHE A 1 95 ? -9.568 6.578 0.312 1.00 78.88 95 PHE A C 1
ATOM 772 O O . PHE A 1 95 ? -10.571 5.964 -0.047 1.00 78.88 95 PHE A O 1
ATOM 779 N N . LEU A 1 96 ? -9.527 7.193 1.502 1.00 79.50 96 LEU A N 1
ATOM 780 C CA . LEU A 1 96 ? -10.673 7.313 2.412 1.00 79.50 96 LEU A CA 1
ATOM 781 C C . LEU A 1 96 ? -11.837 8.127 1.821 1.00 79.50 96 LEU A C 1
ATOM 783 O O . LEU A 1 96 ? -12.987 7.877 2.169 1.00 79.50 96 LEU A O 1
ATOM 787 N N . GLN A 1 97 ? -11.543 9.094 0.949 1.00 78.56 97 GLN A N 1
ATOM 788 C CA . GLN A 1 97 ? -12.516 10.007 0.337 1.00 78.56 97 GLN A CA 1
ATOM 789 C C . GLN A 1 97 ? -13.048 9.486 -1.007 1.00 78.56 97 GLN A C 1
ATOM 791 O O . GLN A 1 97 ? -13.921 10.119 -1.606 1.00 78.56 97 GLN A O 1
ATOM 796 N N . ASP A 1 98 ? -12.543 8.347 -1.494 1.00 80.94 98 ASP A N 1
ATOM 797 C CA . ASP A 1 98 ? -13.044 7.748 -2.725 1.00 80.94 98 ASP A CA 1
ATOM 798 C C . ASP A 1 98 ? -14.458 7.191 -2.508 1.00 80.94 98 ASP A C 1
ATOM 800 O O . ASP A 1 98 ? -14.678 6.247 -1.750 1.00 80.94 98 ASP A O 1
ATOM 804 N N . SER A 1 99 ? -15.421 7.764 -3.235 1.00 79.56 99 SER A N 1
ATOM 805 C CA . SER A 1 99 ? -16.833 7.358 -3.255 1.00 79.56 99 SER A CA 1
ATOM 806 C C . SER A 1 99 ? -17.077 5.881 -3.601 1.00 79.56 99 SER A C 1
ATOM 808 O O . SER A 1 99 ? -18.140 5.339 -3.288 1.00 79.56 99 SER A O 1
ATOM 810 N N . ARG A 1 100 ? -16.122 5.223 -4.267 1.00 81.31 100 ARG A N 1
ATOM 811 C CA . ARG A 1 100 ? -16.204 3.804 -4.639 1.00 81.31 100 ARG A CA 1
ATOM 812 C C . ARG A 1 100 ? -15.866 2.890 -3.464 1.00 81.31 100 ARG A C 1
ATOM 814 O O . ARG A 1 100 ? -16.319 1.744 -3.442 1.00 81.31 100 ARG A O 1
ATOM 821 N N . THR A 1 101 ? -15.104 3.384 -2.491 1.00 81.12 101 THR A N 1
ATOM 822 C CA . THR A 1 101 ? -14.695 2.611 -1.321 1.00 81.12 101 THR A CA 1
ATOM 823 C C . THR A 1 101 ? -15.809 2.622 -0.277 1.00 81.12 101 THR A C 1
ATOM 825 O O . THR A 1 101 ? -16.142 3.655 0.299 1.00 81.12 101 THR A O 1
ATOM 828 N N . ARG A 1 102 ? -16.399 1.451 -0.007 1.00 77.44 102 ARG A N 1
ATOM 829 C CA . ARG A 1 102 ? -17.379 1.288 1.077 1.00 77.44 102 ARG A CA 1
ATOM 830 C C . ARG A 1 102 ? -16.672 0.891 2.363 1.00 77.44 102 ARG A C 1
ATOM 832 O O . ARG A 1 102 ? -16.186 -0.232 2.484 1.00 77.44 102 ARG A O 1
ATOM 839 N N . TRP A 1 103 ? -16.654 1.800 3.328 1.00 75.69 103 TRP A N 1
ATOM 840 C CA . TRP A 1 103 ? -16.100 1.536 4.649 1.00 75.69 103 TRP A CA 1
ATOM 841 C C . TRP A 1 103 ? -17.133 0.858 5.557 1.00 75.69 103 TRP A C 1
ATOM 843 O O . TRP A 1 103 ? -18.310 1.217 5.519 1.00 75.69 103 TRP A O 1
ATOM 853 N N . PRO A 1 104 ? -16.720 -0.121 6.384 1.00 71.06 104 PRO A N 1
ATOM 854 C CA . PRO A 1 104 ? -17.610 -0.772 7.348 1.00 71.06 104 PRO A CA 1
ATOM 855 C C . PRO A 1 104 ? -18.025 0.164 8.491 1.00 71.06 104 PRO A C 1
ATOM 857 O O . PRO A 1 104 ? -19.027 -0.079 9.156 1.00 71.06 104 PRO A O 1
ATOM 860 N N . VAL A 1 105 ? -17.260 1.232 8.712 1.00 68.50 105 VAL A N 1
ATOM 861 C CA . VAL A 1 105 ? -17.563 2.306 9.654 1.00 68.50 105 VAL A CA 1
ATOM 862 C C . VAL A 1 105 ? -17.442 3.631 8.917 1.00 68.50 105 VAL A C 1
ATOM 864 O O . VAL A 1 105 ? -16.502 3.828 8.147 1.00 68.50 105 VAL A O 1
ATOM 867 N N . ASN A 1 106 ? -18.386 4.542 9.142 1.00 58.19 106 ASN A N 1
ATOM 868 C CA . ASN A 1 106 ? -18.208 5.923 8.715 1.00 58.19 106 ASN A CA 1
ATOM 869 C C . ASN A 1 106 ? -17.104 6.493 9.602 1.00 58.19 106 ASN A C 1
ATOM 871 O O . ASN A 1 106 ? -17.280 6.564 10.814 1.00 58.19 106 ASN A O 1
ATOM 875 N N . GLY A 1 107 ? -15.953 6.827 9.020 1.00 55.53 107 GLY A N 1
ATOM 876 C CA . GLY A 1 107 ? -14.796 7.386 9.728 1.00 55.53 107 GLY A CA 1
ATOM 877 C C . GLY A 1 107 ? -15.021 8.798 10.282 1.00 55.53 107 GLY A C 1
ATOM 878 O O . GLY A 1 107 ? -14.070 9.570 10.353 1.00 55.53 107 GLY A O 1
ATOM 879 N N . GLU A 1 108 ? -16.260 9.148 10.623 1.00 49.47 108 GLU A N 1
ATOM 880 C CA . GLU A 1 108 ? -16.604 10.377 11.324 1.00 49.47 108 GLU A CA 1
ATOM 881 C C . GLU A 1 108 ? -16.377 10.158 12.824 1.00 49.47 108 GLU A C 1
ATOM 883 O O . GLU A 1 108 ? -16.980 9.272 13.436 1.00 49.47 108 GLU A O 1
ATOM 888 N N . GLN A 1 109 ? -15.456 10.944 13.384 1.00 41.50 109 GLN A N 1
ATOM 889 C CA . GLN A 1 109 ? -15.337 11.189 14.820 1.00 41.50 109 GLN A CA 1
ATOM 890 C C . GLN A 1 109 ? -16.014 12.511 15.159 1.00 41.50 109 GLN A C 1
ATOM 892 O O . GLN A 1 109 ? -15.830 13.470 14.373 1.00 41.50 109 GLN A O 1
#

Foldseek 3Di:
DVVVVVVVVVVVVCVVPPDDPPQWDDDPPFWTHGPPDIDGVVRVVVVVVVVVVVVLCCCCVPPQVVPDPPRPDDQDDPVVQQDDDPVPPDVVDDSLPDPSRDGPDDPDD

Solvent-accessible surface area (backbone atoms only — not comparable to full-atom values): 6989 Å² total; per-residue (Å²): 116,67,68,64,53,50,52,53,51,48,51,49,51,48,62,78,69,45,93,51,94,79,45,74,40,74,50,82,95,51,34,42,34,44,86,93,47,80,39,39,56,66,55,49,51,53,50,52,53,51,50,52,52,51,51,52,47,48,45,37,64,72,70,63,54,62,83,50,99,77,62,78,75,80,83,83,75,64,72,92,57,62,41,71,66,91,82,61,81,53,90,88,64,53,50,87,74,31,88,78,31,80,66,98,57,79,91,76,128